Protein AF-A0AAN7XU52-F1 (afdb_monomer)

pLDDT: mean 77.12, std 18.39, range [43.91, 97.31]

InterPro domains:
  IPR015484 CD3 protein, epsilon/gamma/delta subunit [PTHR10570] (20-164)
  IPR032052 CD3 gamma/delta subunit, Ig-like domain [PF16680] (59-94)

Nearest PDB structures (foldseek):
  4p9h-assembly1_C  TM=5.195E-01  e=2.228E-01  Homo sapiens
  5udd-assembly3_I  TM=3.169E-01  e=7.050E-01  Human Respiratory syncytial virus 9320

Structure (mmCIF, N/CA/C/O backbone):
data_AF-A0AAN7XU52-F1
#
_entry.id   AF-A0AAN7XU52-F1
#
loop_
_atom_site.group_PDB
_atom_site.id
_atom_site.type_symbol
_atom_site.label_atom_id
_atom_site.label_alt_id
_atom_site.label_comp_id
_atom_site.label_asym_id
_atom_site.label_entity_id
_atom_site.label_seq_id
_atom_site.pdbx_PDB_ins_code
_atom_site.Cartn_x
_atom_site.Cartn_y
_atom_site.Cartn_z
_atom_site.occupancy
_atom_site.B_iso_or_equiv
_atom_site.auth_seq_id
_atom_site.auth_comp_id
_atom_site.auth_asym_id
_atom_site.auth_atom_id
_atom_site.pdbx_PDB_model_num
ATOM 1 N N . MET A 1 1 ? 7.888 -16.028 -41.298 1.00 49.00 1 MET A N 1
ATOM 2 C CA . MET A 1 1 ? 8.375 -16.042 -39.898 1.00 49.00 1 MET A CA 1
ATOM 3 C C . MET A 1 1 ? 8.127 -14.700 -39.189 1.00 49.00 1 MET A C 1
ATOM 5 O O . MET A 1 1 ? 9.002 -14.187 -38.516 1.00 49.00 1 MET A O 1
ATOM 9 N N . SER A 1 2 ? 6.950 -14.092 -39.360 1.00 50.44 2 SER A N 1
ATOM 10 C CA . SER A 1 2 ? 6.625 -12.749 -38.833 1.00 50.44 2 SER A CA 1
ATOM 11 C C . SER A 1 2 ? 5.292 -12.747 -38.078 1.00 50.44 2 SER A C 1
ATOM 13 O O 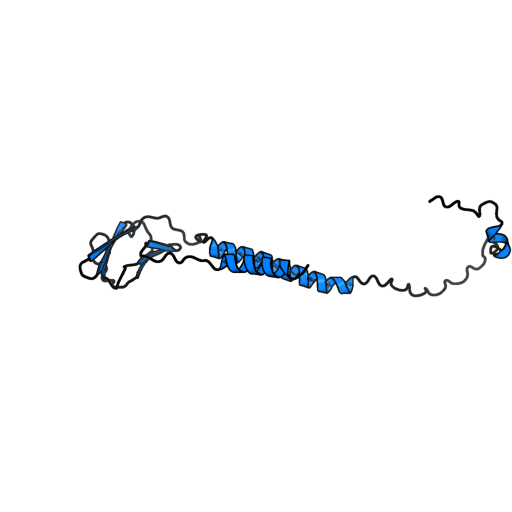. SER A 1 2 ? 5.188 -12.160 -37.010 1.00 50.44 2 SER A O 1
ATOM 15 N N . SER A 1 3 ? 4.301 -13.504 -38.559 1.00 54.56 3 SER A N 1
ATOM 16 C CA . SER A 1 3 ? 2.979 -13.622 -37.924 1.00 54.56 3 SER A CA 1
ATOM 17 C C . SER A 1 3 ? 2.998 -14.343 -36.562 1.00 54.56 3 SER A C 1
ATOM 19 O O . SER A 1 3 ? 2.300 -13.926 -35.640 1.00 54.56 3 SER A O 1
ATOM 21 N N . MET A 1 4 ? 3.837 -15.376 -36.388 1.00 54.22 4 MET A N 1
ATOM 22 C CA . MET A 1 4 ? 3.901 -16.126 -35.121 1.00 54.22 4 MET A CA 1
ATOM 23 C C . MET A 1 4 ? 4.655 -15.380 -34.011 1.00 54.22 4 MET A C 1
ATOM 25 O O . MET A 1 4 ? 4.223 -15.428 -32.866 1.00 54.22 4 MET A O 1
ATOM 29 N N . CYS A 1 5 ? 5.708 -14.620 -34.343 1.00 48.06 5 CYS A N 1
ATOM 30 C CA . CYS A 1 5 ? 6.394 -13.753 -33.374 1.00 48.06 5 CYS A CA 1
ATOM 31 C C . CYS A 1 5 ? 5.488 -12.625 -32.869 1.00 48.06 5 CYS A C 1
ATOM 33 O O . CYS A 1 5 ? 5.496 -12.331 -31.679 1.00 48.06 5 CYS A O 1
ATOM 35 N N . VAL A 1 6 ? 4.681 -12.023 -33.749 1.00 57.16 6 VAL A N 1
ATOM 36 C CA . VAL A 1 6 ? 3.750 -10.949 -33.365 1.00 57.16 6 VAL A CA 1
ATOM 37 C C . VAL A 1 6 ? 2.616 -11.493 -32.491 1.00 57.16 6 VAL A C 1
ATOM 39 O O . VAL A 1 6 ? 2.285 -10.879 -31.482 1.00 57.16 6 VAL A O 1
ATOM 42 N N . ARG A 1 7 ? 2.070 -12.677 -32.812 1.00 56.62 7 ARG A N 1
ATOM 43 C CA . ARG A 1 7 ? 1.067 -13.351 -31.968 1.00 56.62 7 ARG A CA 1
ATOM 44 C C . ARG A 1 7 ? 1.620 -13.761 -30.601 1.00 56.62 7 ARG A C 1
ATOM 46 O O . ARG A 1 7 ? 0.923 -13.584 -29.610 1.00 56.62 7 ARG A O 1
ATOM 53 N N . ALA A 1 8 ? 2.854 -14.262 -30.537 1.00 59.97 8 ALA A N 1
ATOM 54 C CA . ALA A 1 8 ? 3.497 -14.623 -29.273 1.00 59.97 8 ALA A CA 1
ATOM 55 C C . ALA A 1 8 ? 3.804 -13.388 -28.409 1.00 59.97 8 ALA A C 1
ATOM 57 O O . ALA A 1 8 ? 3.517 -13.395 -27.217 1.00 59.97 8 ALA A O 1
ATOM 58 N N . ALA A 1 9 ? 4.305 -12.303 -29.011 1.00 59.66 9 ALA A N 1
ATOM 59 C CA . ALA A 1 9 ? 4.551 -11.044 -28.307 1.00 59.66 9 ALA A CA 1
ATOM 60 C C . ALA A 1 9 ? 3.253 -10.418 -27.769 1.00 59.66 9 ALA A C 1
ATOM 62 O O . ALA A 1 9 ? 3.217 -9.978 -26.624 1.00 59.66 9 ALA A O 1
ATOM 63 N N . LEU A 1 10 ? 2.172 -10.435 -28.558 1.00 58.88 10 LEU A N 1
ATOM 64 C CA . LEU A 1 10 ? 0.850 -9.969 -28.123 1.00 58.88 10 LEU A CA 1
ATOM 65 C C . LEU A 1 10 ? 0.265 -10.838 -27.004 1.00 58.88 10 LEU A C 1
ATOM 67 O O . LEU A 1 10 ? -0.311 -10.300 -26.065 1.00 58.88 10 LEU A O 1
ATOM 71 N N . ALA A 1 11 ? 0.436 -12.161 -27.064 1.00 60.03 11 ALA A N 1
ATOM 72 C CA . ALA A 1 11 ? -0.037 -13.064 -26.017 1.00 60.03 11 ALA A CA 1
ATOM 73 C C . ALA A 1 11 ? 0.699 -12.844 -24.685 1.00 60.03 11 ALA A C 1
ATOM 75 O O . ALA A 1 11 ? 0.062 -12.804 -23.637 1.00 60.03 11 ALA A O 1
ATOM 76 N N . VAL A 1 12 ? 2.020 -12.634 -24.724 1.00 60.62 12 VAL A N 1
ATOM 77 C CA . VAL A 1 12 ? 2.812 -12.295 -23.530 1.00 60.62 12 VAL A CA 1
ATOM 78 C C . VAL A 1 12 ? 2.375 -10.947 -22.950 1.00 60.62 12 VAL A C 1
ATOM 80 O O . VAL A 1 12 ? 2.217 -10.837 -21.741 1.00 60.62 12 VAL A O 1
ATOM 83 N N . LEU A 1 13 ? 2.101 -9.947 -23.794 1.00 58.34 13 LEU A N 1
ATOM 84 C CA . LEU A 1 13 ? 1.652 -8.622 -23.354 1.00 58.34 13 LEU A CA 1
ATOM 85 C C . LEU A 1 13 ? 0.252 -8.650 -22.713 1.00 58.34 13 LEU A C 1
ATOM 87 O O . LEU A 1 13 ? -0.002 -7.915 -21.765 1.00 58.34 13 LEU A O 1
ATOM 91 N N . LEU A 1 14 ? -0.637 -9.525 -23.194 1.00 56.78 14 LEU A N 1
ATOM 92 C CA . LEU A 1 14 ? -1.988 -9.702 -22.649 1.00 56.78 14 LEU A CA 1
ATOM 93 C C . LEU A 1 14 ? -2.007 -10.455 -21.310 1.00 56.78 14 LEU A C 1
ATOM 95 O O . LEU A 1 14 ? -2.871 -10.180 -20.480 1.00 56.78 14 LEU A O 1
ATOM 99 N N . LEU A 1 15 ? -1.051 -11.357 -21.062 1.00 57.19 15 LEU A N 1
ATOM 100 C CA . LEU A 1 15 ? -0.956 -12.089 -19.791 1.00 57.19 15 LEU A CA 1
ATOM 101 C C . LEU A 1 15 ? -0.559 -11.196 -18.601 1.00 57.19 15 LEU A C 1
ATOM 103 O O . LEU A 1 15 ? -0.838 -11.561 -17.463 1.00 57.19 15 LEU A O 1
ATOM 107 N N . PHE A 1 16 ? 0.021 -10.014 -18.841 1.00 54.06 16 PHE A N 1
ATOM 108 C CA . PHE A 1 16 ? 0.364 -9.052 -17.784 1.00 54.06 16 PHE A CA 1
ATOM 109 C C . PHE A 1 16 ? -0.801 -8.149 -17.338 1.00 54.06 16 PHE A C 1
ATOM 111 O O . PHE A 1 16 ? -0.661 -7.450 -16.340 1.00 54.06 16 PHE A O 1
ATOM 118 N N . ILE A 1 17 ? -1.946 -8.145 -18.038 1.00 55.06 17 ILE A N 1
ATOM 119 C CA . ILE A 1 17 ? -3.071 -7.227 -17.746 1.00 55.06 17 ILE A CA 1
ATOM 120 C C . ILE A 1 17 ? -4.037 -7.799 -16.690 1.00 55.06 17 ILE A C 1
ATOM 122 O O . ILE A 1 17 ? -4.865 -7.074 -16.145 1.00 55.06 17 ILE A O 1
ATOM 126 N N . ALA A 1 18 ? -3.939 -9.086 -16.350 1.00 48.00 18 ALA A N 1
ATOM 127 C CA . ALA A 1 18 ? -4.804 -9.706 -15.346 1.00 48.00 18 ALA A CA 1
ATOM 128 C C . ALA A 1 18 ? -4.321 -9.405 -13.912 1.00 48.00 18 ALA A C 1
ATOM 130 O O . ALA A 1 18 ? -3.883 -10.296 -13.187 1.00 48.00 18 ALA A O 1
ATOM 131 N N . THR A 1 19 ? -4.384 -8.140 -13.498 1.00 51.81 19 THR A N 1
ATOM 132 C CA . THR A 1 19 ? -4.225 -7.749 -12.093 1.00 51.81 19 THR A CA 1
ATOM 133 C C . THR A 1 19 ? -5.566 -7.901 -11.386 1.00 51.81 19 THR A C 1
ATOM 135 O O . THR A 1 19 ? -6.543 -7.243 -11.740 1.00 51.81 19 THR A O 1
ATOM 138 N N . VAL A 1 20 ? -5.618 -8.811 -10.416 1.00 51.44 20 VAL A N 1
ATOM 139 C CA . VAL A 1 20 ? -6.803 -9.078 -9.596 1.00 51.44 20 VAL A CA 1
ATOM 140 C C . VAL A 1 20 ? -6.840 -8.041 -8.478 1.00 51.44 20 VAL A C 1
ATOM 142 O O . VAL A 1 20 ? -5.918 -7.986 -7.667 1.00 51.44 20 VAL A O 1
ATOM 145 N N . ASP A 1 21 ? -7.874 -7.206 -8.457 1.00 48.38 21 ASP A N 1
ATOM 146 C CA . ASP A 1 21 ? -8.071 -6.214 -7.402 1.00 48.38 21 ASP A CA 1
ATOM 147 C C . ASP A 1 21 ? -8.622 -6.929 -6.160 1.00 48.38 21 ASP A C 1
ATOM 149 O O . ASP A 1 21 ? -9.750 -7.427 -6.156 1.00 48.38 21 ASP A O 1
ATOM 153 N N . ALA A 1 22 ? -7.796 -7.065 -5.123 1.00 44.28 22 ALA A N 1
ATOM 154 C CA . ALA A 1 22 ? -8.195 -7.661 -3.852 1.00 44.28 22 ALA A CA 1
ATOM 155 C C . ALA A 1 22 ? -8.744 -6.563 -2.933 1.00 44.28 22 ALA A C 1
ATOM 157 O O . ALA A 1 22 ? -8.094 -6.137 -1.979 1.00 44.28 22 ALA A O 1
ATOM 158 N N . GLY A 1 23 ? -9.936 -6.069 -3.250 1.00 49.12 23 GLY A N 1
ATOM 159 C CA . GLY A 1 23 ? -10.629 -5.092 -2.424 1.00 49.12 23 GLY A CA 1
ATOM 160 C C . GLY A 1 23 ? -11.686 -5.749 -1.552 1.00 49.12 23 GLY A C 1
ATOM 161 O O . GLY A 1 23 ? -12.772 -6.011 -2.044 1.00 49.12 23 GLY A O 1
ATOM 162 N N . GLU A 1 24 ? -11.401 -5.941 -0.262 1.00 52.44 24 GLU A N 1
ATOM 163 C CA . GLU A 1 24 ? -12.427 -5.913 0.790 1.00 52.44 24 GLU A CA 1
ATOM 164 C C . GLU A 1 24 ? -11.772 -5.762 2.174 1.00 52.44 24 GLU A C 1
ATOM 166 O O . GLU A 1 24 ? -11.225 -6.708 2.726 1.00 52.44 24 GLU A O 1
ATOM 171 N N . GLY A 1 25 ? -11.803 -4.525 2.695 1.00 62.16 25 GLY A N 1
ATOM 172 C CA . GLY A 1 25 ? -11.556 -4.134 4.093 1.00 62.16 25 GLY A CA 1
ATOM 173 C C . GLY A 1 25 ? -10.316 -4.715 4.785 1.00 62.16 25 GLY A C 1
ATOM 174 O O . GLY A 1 25 ? -10.328 -5.841 5.270 1.00 62.16 25 GLY A O 1
ATOM 175 N N . GLY A 1 26 ? -9.270 -3.904 4.965 1.00 77.88 26 GLY A N 1
ATOM 176 C CA . GLY A 1 26 ? -8.048 -4.352 5.635 1.00 77.88 26 GLY A CA 1
ATOM 177 C C . GLY A 1 26 ? -7.244 -3.237 6.291 1.00 77.88 26 GLY A C 1
ATOM 178 O O . GLY A 1 26 ? -7.611 -2.061 6.257 1.00 77.88 26 GLY A O 1
ATOM 179 N N . VAL A 1 27 ? -6.135 -3.634 6.914 1.00 89.31 27 VAL A N 1
ATOM 180 C CA . VAL A 1 27 ? -5.092 -2.720 7.387 1.00 89.31 27 VAL A CA 1
ATOM 181 C C . VAL A 1 27 ? -3.968 -2.750 6.362 1.00 89.31 27 VAL A C 1
ATOM 183 O O . VAL A 1 27 ? -3.345 -3.793 6.176 1.00 89.31 27 VAL A O 1
ATOM 186 N N . THR A 1 28 ? -3.695 -1.624 5.714 1.00 90.12 28 THR A N 1
ATOM 187 C CA . THR A 1 28 ? -2.568 -1.487 4.786 1.00 90.12 28 THR A CA 1
ATOM 188 C C . THR A 1 28 ? -1.441 -0.725 5.459 1.00 90.12 28 THR A C 1
ATOM 190 O O . THR A 1 28 ? -1.678 0.238 6.187 1.00 90.12 28 THR A O 1
ATOM 193 N N . PHE A 1 29 ? -0.202 -1.156 5.244 1.00 91.38 29 PHE A N 1
ATOM 194 C CA . PHE A 1 29 ? 0.979 -0.455 5.734 1.00 91.38 29 PHE A CA 1
ATOM 195 C C . PHE A 1 29 ? 1.673 0.244 4.570 1.00 91.38 29 PHE A C 1
ATOM 197 O O . PHE A 1 29 ? 1.838 -0.319 3.496 1.00 91.38 29 PHE A O 1
ATOM 204 N N . TRP A 1 30 ? 2.110 1.478 4.794 1.00 89.69 30 TRP A N 1
ATOM 205 C CA . TRP A 1 30 ? 2.960 2.203 3.865 1.00 89.69 30 TRP A CA 1
ATOM 206 C C . TRP A 1 30 ? 4.013 2.991 4.628 1.00 89.69 30 TRP A C 1
ATOM 208 O O . TRP A 1 30 ? 3.716 3.961 5.335 1.00 89.69 30 TRP A O 1
ATOM 218 N N . ARG A 1 31 ? 5.273 2.584 4.460 1.00 91.00 31 ARG A N 1
ATOM 219 C CA . ARG A 1 31 ? 6.423 3.146 5.173 1.00 91.00 31 ARG A CA 1
ATOM 220 C C . ARG A 1 31 ? 6.211 3.119 6.689 1.00 91.00 31 ARG A C 1
ATOM 222 O O . ARG A 1 31 ? 6.272 2.056 7.295 1.00 91.00 31 ARG A O 1
ATOM 229 N N . LYS A 1 32 ? 5.959 4.287 7.295 1.00 94.44 32 LYS A N 1
ATOM 230 C CA . LYS A 1 32 ? 5.697 4.495 8.729 1.00 94.44 32 LYS A CA 1
ATOM 231 C C . LYS A 1 32 ? 4.215 4.569 9.082 1.00 94.44 32 LYS A C 1
ATOM 233 O O . LYS A 1 32 ? 3.892 4.621 10.262 1.00 94.44 32 LYS A O 1
ATOM 238 N N . ASN A 1 33 ? 3.328 4.597 8.099 1.00 94.75 33 ASN A N 1
ATOM 239 C CA . ASN A 1 33 ? 1.904 4.781 8.319 1.00 94.75 33 ASN A CA 1
ATOM 240 C C . ASN A 1 33 ? 1.161 3.471 8.092 1.00 94.75 33 ASN A C 1
ATOM 242 O O . ASN A 1 33 ? 1.584 2.638 7.292 1.00 94.75 33 ASN A O 1
ATOM 246 N N . PHE A 1 34 ? 0.041 3.310 8.779 1.00 94.19 34 PHE A N 1
ATOM 247 C CA . PHE A 1 34 ? -0.950 2.303 8.444 1.00 94.19 34 PHE A CA 1
ATOM 248 C C . PHE A 1 34 ? -2.292 2.978 8.196 1.00 94.19 34 PHE A C 1
ATOM 250 O O . PHE A 1 34 ? -2.611 3.980 8.838 1.00 94.19 34 PHE A O 1
ATOM 257 N N . THR A 1 35 ? -3.061 2.427 7.267 1.00 95.50 35 THR A N 1
ATOM 258 C CA . THR A 1 35 ? -4.405 2.882 6.929 1.00 95.50 35 THR A CA 1
ATOM 259 C C . THR A 1 35 ? -5.372 1.746 7.192 1.00 95.50 35 THR A C 1
ATOM 261 O O . THR A 1 35 ? -5.175 0.627 6.726 1.00 95.50 35 THR A O 1
ATOM 264 N N . MET A 1 36 ? -6.403 2.028 7.976 1.00 94.56 36 MET A N 1
ATOM 265 C CA . MET A 1 36 ? -7.496 1.098 8.234 1.00 94.56 36 MET A CA 1
ATOM 266 C C . MET A 1 36 ? -8.704 1.538 7.422 1.00 94.56 36 MET A C 1
ATOM 268 O O . MET A 1 36 ? -9.030 2.726 7.414 1.00 94.56 36 MET A O 1
ATOM 272 N N . THR A 1 37 ? -9.384 0.590 6.788 1.00 95.00 37 THR A N 1
ATOM 273 C CA . THR A 1 37 ? -10.576 0.871 5.982 1.00 95.00 37 THR A CA 1
ATOM 274 C C . THR A 1 37 ? -11.811 0.277 6.647 1.00 95.00 37 THR A C 1
ATOM 276 O O . THR A 1 37 ? -11.935 -0.939 6.789 1.00 95.00 37 THR A O 1
ATOM 279 N N . CYS A 1 38 ? -12.727 1.148 7.063 1.00 92.38 38 CYS A N 1
ATOM 280 C CA . CYS A 1 38 ? -14.069 0.789 7.493 1.00 92.38 38 CYS A CA 1
ATOM 281 C C . CYS A 1 38 ? -14.928 0.486 6.2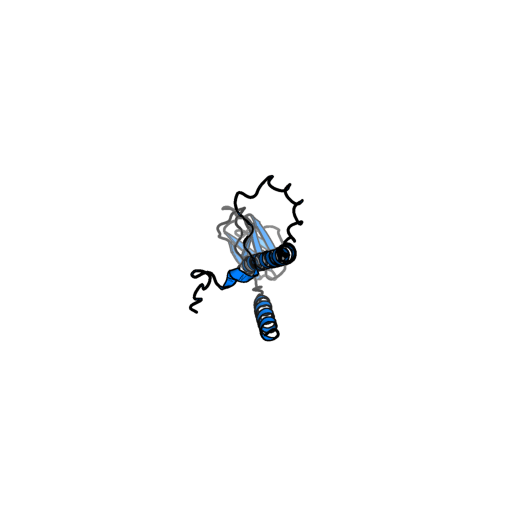51 1.00 92.38 38 CYS A C 1
ATOM 283 O O . CYS A 1 38 ? -14.755 1.161 5.235 1.00 92.38 38 CYS A O 1
ATOM 285 N N . PRO A 1 39 ? -15.866 -0.478 6.305 1.00 90.69 39 PRO A N 1
ATOM 286 C CA . PRO A 1 39 ? -16.727 -0.786 5.159 1.00 90.69 39 PRO A CA 1
ATOM 287 C C . PRO A 1 39 ? -17.539 0.410 4.645 1.00 90.69 39 PRO A C 1
ATOM 289 O O . PRO A 1 39 ? -17.833 0.495 3.461 1.00 90.69 39 PRO A O 1
ATOM 292 N N . GLU A 1 40 ? -17.896 1.323 5.545 1.00 91.06 40 GLU A N 1
ATOM 293 C CA . GLU A 1 40 ? -18.775 2.470 5.321 1.00 91.06 40 GLU A CA 1
ATOM 294 C C . GLU A 1 40 ? -18.309 3.648 6.194 1.00 91.06 40 GLU A C 1
ATOM 296 O O . GLU A 1 40 ? -17.413 3.502 7.034 1.00 91.06 40 GLU A O 1
ATOM 301 N N . TYR A 1 41 ? -18.911 4.828 6.021 1.00 93.00 41 TYR A N 1
ATOM 302 C CA . TYR A 1 41 ? -18.591 6.009 6.832 1.00 93.00 41 TYR A CA 1
ATOM 303 C C . TYR A 1 41 ? -18.876 5.756 8.324 1.00 93.00 41 TYR A C 1
ATOM 305 O O . TYR A 1 41 ? -20.029 5.613 8.728 1.00 93.00 41 TYR A O 1
ATOM 313 N N . GLY A 1 42 ? -17.839 5.727 9.166 1.00 93.00 42 GLY A N 1
ATOM 314 C CA . GLY A 1 42 ? -17.971 5.351 10.576 1.00 93.00 42 GLY A CA 1
ATOM 315 C C . GLY A 1 42 ? -17.047 6.124 11.511 1.00 93.00 42 GLY A C 1
ATOM 316 O O . GLY A 1 42 ? -16.062 6.722 11.089 1.00 93.00 42 GLY A O 1
ATOM 317 N N . GLY A 1 43 ? -17.380 6.115 12.805 1.00 95.88 43 GLY A N 1
ATOM 318 C CA . GLY A 1 43 ? -16.549 6.724 13.849 1.00 95.88 43 GLY A CA 1
ATOM 319 C C . GLY A 1 43 ? -15.455 5.785 14.334 1.00 95.88 43 GLY A C 1
ATOM 320 O O . GLY A 1 43 ? -15.723 4.604 14.555 1.00 95.88 43 GLY A O 1
ATOM 321 N N . TRP A 1 44 ? -14.243 6.306 14.508 1.00 96.12 44 TRP A N 1
ATOM 322 C CA . TRP A 1 44 ? -13.054 5.530 14.850 1.00 96.12 44 TRP A CA 1
ATOM 323 C C . TRP A 1 44 ? -12.706 5.587 16.333 1.00 96.12 44 TRP A C 1
ATOM 325 O O . TRP A 1 44 ? -12.749 6.636 16.978 1.00 96.12 44 TRP A O 1
ATOM 335 N N . PHE A 1 45 ? -12.276 4.444 16.856 1.00 96.69 45 PHE A N 1
ATOM 336 C CA . PHE A 1 45 ? -11.922 4.257 18.253 1.00 96.69 45 PHE A CA 1
ATOM 337 C C . PHE A 1 45 ? -10.563 3.577 18.370 1.00 96.69 45 PHE A C 1
ATOM 339 O O . PHE A 1 45 ? -10.252 2.652 17.616 1.00 96.69 45 PHE A O 1
ATOM 346 N N . PHE A 1 46 ? -9.777 3.996 19.361 1.00 96.19 46 PHE A N 1
ATOM 347 C CA . PHE A 1 46 ? -8.494 3.394 19.707 1.00 96.19 46 PHE A CA 1
ATOM 348 C C . PHE A 1 46 ? -8.462 3.040 21.188 1.00 96.19 46 PHE A C 1
ATOM 350 O O . PHE A 1 46 ? -8.679 3.912 22.030 1.00 96.19 46 PHE A O 1
ATOM 357 N N . LYS A 1 47 ? -8.182 1.772 21.525 1.00 92.25 47 LYS A N 1
ATOM 358 C CA . LYS A 1 47 ? -8.191 1.293 22.925 1.00 92.25 47 LYS A CA 1
ATOM 359 C C . LYS A 1 47 ? -9.468 1.732 23.666 1.00 92.25 47 LYS A C 1
ATOM 361 O O . LYS A 1 47 ? -9.400 2.274 24.764 1.00 92.25 47 LYS A O 1
ATOM 366 N N . GLU A 1 48 ? -10.615 1.556 23.004 1.00 90.94 48 GLU A N 1
ATOM 367 C CA . GLU A 1 48 ? -11.963 1.922 23.483 1.00 90.94 48 GLU A CA 1
ATOM 368 C C . GLU A 1 48 ? -12.256 3.423 23.626 1.00 90.94 48 GLU A C 1
ATOM 370 O O . GLU A 1 48 ? -13.382 3.796 23.945 1.00 90.94 48 GLU A O 1
ATOM 375 N N . LYS A 1 49 ? -11.294 4.297 23.318 1.00 93.75 49 LYS A N 1
ATOM 376 C CA . LYS A 1 49 ? -11.484 5.749 23.335 1.00 93.75 49 LYS A CA 1
ATOM 377 C C . LYS A 1 49 ? -11.884 6.255 21.956 1.00 93.75 49 LYS A C 1
ATOM 379 O O . LYS A 1 49 ? -11.276 5.868 20.959 1.00 93.75 49 LYS A O 1
ATOM 384 N N . ASP A 1 50 ? -12.887 7.125 21.917 1.00 93.00 50 ASP A N 1
ATOM 385 C CA . ASP A 1 50 ? -13.294 7.824 20.698 1.00 93.00 50 ASP A CA 1
ATOM 386 C C . ASP A 1 50 ? -12.161 8.750 20.232 1.00 93.00 50 ASP A C 1
ATOM 388 O O . ASP A 1 50 ? -11.603 9.517 21.020 1.00 93.00 50 ASP A O 1
ATOM 392 N N . THR A 1 51 ? -11.797 8.654 18.954 1.00 91.38 51 THR A N 1
ATOM 393 C CA . THR A 1 51 ? -10.772 9.510 18.336 1.00 91.38 51 THR A CA 1
ATOM 394 C C . THR A 1 51 ? -11.357 10.808 17.774 1.00 91.38 51 THR A C 1
ATOM 396 O O . THR A 1 51 ? -10.614 11.650 17.280 1.00 91.38 51 THR A O 1
ATOM 399 N N . THR A 1 52 ? -12.683 10.986 17.838 1.00 92.12 52 THR A N 1
ATOM 400 C CA . THR A 1 52 ? -13.471 12.053 17.185 1.00 92.12 52 THR A CA 1
ATOM 401 C C . THR A 1 52 ? -13.402 12.017 15.649 1.00 92.12 52 THR A C 1
ATOM 403 O O . THR A 1 52 ? -14.105 12.762 14.969 1.00 92.12 52 THR A O 1
ATOM 406 N N . PHE A 1 53 ? -12.605 11.113 15.078 1.00 92.88 53 PHE A N 1
ATOM 407 C CA . PHE A 1 53 ? -12.424 10.959 13.645 1.00 92.88 53 PHE A CA 1
ATOM 408 C C . PHE A 1 53 ? -13.549 10.107 13.041 1.00 92.88 53 PHE A C 1
ATOM 410 O O . PHE A 1 53 ? -13.893 9.042 13.565 1.00 92.88 53 PHE A O 1
ATOM 417 N N . LYS A 1 54 ? -14.134 10.582 11.936 1.00 93.94 54 LYS A N 1
ATOM 418 C CA . LYS A 1 54 ? -15.238 9.918 11.234 1.00 93.94 54 LYS A CA 1
ATOM 419 C C . LYS A 1 54 ? -15.015 9.963 9.732 1.00 93.94 54 LYS A C 1
ATOM 421 O O . LYS A 1 54 ? -15.197 11.010 9.117 1.00 93.94 54 LYS A O 1
ATOM 426 N N . GLU A 1 55 ? -14.642 8.829 9.162 1.00 94.44 55 GLU A N 1
ATOM 427 C CA . GLU A 1 55 ? -14.406 8.669 7.729 1.00 94.44 55 GLU A CA 1
ATOM 428 C C . GLU A 1 55 ? -14.366 7.176 7.382 1.00 94.44 55 GLU A C 1
ATOM 430 O O . GLU A 1 55 ? -14.316 6.323 8.274 1.00 94.44 55 GLU A O 1
ATOM 435 N N . THR A 1 5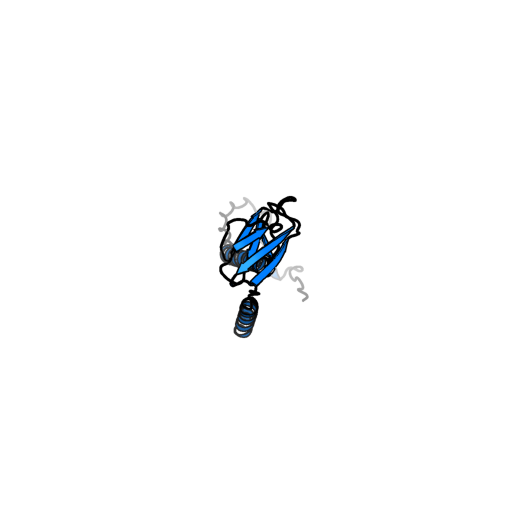6 ? -14.387 6.841 6.094 1.00 93.62 56 THR A N 1
ATOM 436 C CA . THR A 1 56 ? -14.232 5.456 5.620 1.00 93.62 56 THR A CA 1
ATOM 437 C C . THR A 1 56 ? -12.817 4.926 5.843 1.00 93.62 56 THR A C 1
ATOM 439 O O . THR A 1 56 ? -12.652 3.747 6.139 1.00 93.62 56 THR A O 1
ATOM 442 N N . ALA A 1 57 ? -11.790 5.772 5.759 1.00 94.25 57 ALA A N 1
ATOM 443 C CA . ALA A 1 57 ? -10.395 5.382 5.949 1.00 94.25 57 ALA A CA 1
ATOM 444 C C . ALA A 1 57 ? -9.731 6.219 7.046 1.00 94.25 57 ALA A C 1
ATOM 446 O O . ALA A 1 57 ? -9.912 7.430 7.090 1.00 94.25 57 ALA A O 1
ATOM 447 N N . TYR A 1 58 ? -8.935 5.585 7.911 1.00 95.12 58 TYR A N 1
ATOM 448 C CA . TYR A 1 58 ? -8.167 6.271 8.951 1.00 95.12 58 TYR A CA 1
ATOM 449 C C . TYR A 1 58 ? -6.684 5.914 8.870 1.00 95.12 58 TYR A C 1
ATOM 451 O O . TYR A 1 58 ? -6.301 4.758 9.069 1.00 95.12 58 TYR A O 1
ATOM 459 N N . THR A 1 59 ? -5.851 6.919 8.589 1.00 96.12 59 THR A N 1
ATOM 460 C CA . THR A 1 59 ? -4.394 6.781 8.489 1.00 96.12 59 THR A CA 1
ATOM 461 C C . THR A 1 59 ? -3.708 7.293 9.750 1.00 96.12 59 THR A C 1
ATOM 463 O O . THR A 1 59 ? -3.940 8.418 10.191 1.00 96.12 59 THR A O 1
ATOM 466 N N . VAL A 1 60 ? -2.820 6.477 10.314 1.00 95.88 60 VAL A N 1
ATOM 467 C CA . VAL A 1 60 ? -2.091 6.778 11.551 1.00 95.88 60 VAL A CA 1
ATOM 468 C C . VAL A 1 60 ? -0.620 6.409 11.386 1.00 95.88 60 VAL A C 1
ATOM 470 O O . VAL A 1 60 ? -0.273 5.395 10.779 1.00 95.88 60 VAL A O 1
ATOM 473 N N . THR A 1 61 ? 0.272 7.216 11.957 1.00 95.94 61 THR A N 1
ATOM 474 C CA . THR A 1 61 ? 1.698 6.874 12.038 1.00 95.94 61 THR A CA 1
ATOM 475 C C . THR A 1 61 ? 1.932 5.796 13.098 1.00 95.94 61 THR A C 1
ATOM 477 O O . THR A 1 61 ? 1.561 5.942 14.266 1.00 95.94 61 THR A O 1
ATOM 480 N N . TYR A 1 62 ? 2.579 4.707 12.698 1.00 95.38 62 TYR A N 1
ATOM 481 C CA . TYR A 1 62 ? 2.894 3.572 13.551 1.00 95.38 62 TYR A CA 1
ATOM 482 C C . TYR A 1 62 ? 4.011 3.900 14.545 1.00 95.38 62 TYR A C 1
ATOM 484 O O . TYR A 1 62 ? 5.101 4.339 14.172 1.00 95.38 62 TYR A O 1
ATOM 492 N N . ASN A 1 63 ? 3.751 3.627 15.819 1.00 94.50 63 ASN A N 1
ATOM 493 C CA . ASN A 1 63 ? 4.720 3.604 16.907 1.00 94.50 63 ASN A CA 1
ATOM 494 C C . ASN A 1 63 ? 4.199 2.682 18.032 1.00 94.50 63 ASN A C 1
ATOM 496 O O . ASN A 1 63 ? 3.101 2.132 17.945 1.00 94.50 63 ASN A O 1
ATOM 500 N N . GLU A 1 64 ? 4.967 2.510 19.110 1.00 93.12 64 GLU A N 1
ATOM 501 C CA . GLU A 1 64 ? 4.560 1.649 20.235 1.00 93.12 64 GLU A CA 1
ATOM 502 C C . GLU A 1 64 ? 3.286 2.129 20.957 1.00 93.12 64 GLU A C 1
ATOM 504 O O . GLU A 1 64 ? 2.588 1.327 21.578 1.00 93.12 64 GLU A O 1
ATOM 509 N N . ILE A 1 65 ? 2.949 3.418 20.858 1.00 93.25 65 ILE A N 1
ATOM 510 C CA . ILE A 1 65 ? 1.769 4.011 21.499 1.00 93.25 65 ILE A CA 1
ATOM 511 C C . ILE A 1 65 ? 0.513 3.768 20.656 1.00 93.25 65 ILE A C 1
ATOM 513 O O . ILE A 1 65 ? -0.531 3.457 21.237 1.00 93.25 65 ILE A O 1
ATOM 517 N N . THR A 1 66 ? 0.620 3.892 19.326 1.00 94.56 66 THR A N 1
ATOM 518 C CA . THR A 1 66 ? -0.467 3.721 18.342 1.00 94.56 66 THR A CA 1
ATOM 519 C C . THR A 1 66 ? -0.693 2.264 17.948 1.00 94.56 66 THR A C 1
ATOM 521 O O . THR A 1 66 ? -1.758 1.907 17.469 1.00 94.56 66 THR A O 1
ATOM 524 N N . LYS A 1 67 ? 0.252 1.368 18.224 1.00 94.81 67 LYS A N 1
ATOM 525 C CA . LYS A 1 67 ? 0.034 -0.082 18.167 1.00 94.81 67 LYS A CA 1
ATOM 526 C C . LYS A 1 67 ? -1.122 -0.512 19.082 1.00 94.81 67 LYS A C 1
ATOM 528 O O . LYS A 1 67 ? -1.184 -0.134 20.260 1.00 94.81 67 LYS A O 1
ATOM 533 N N . GLY A 1 68 ? -1.998 -1.379 18.575 1.00 95.25 68 GLY A N 1
ATOM 534 C CA . GLY A 1 68 ? -3.052 -2.004 19.374 1.00 95.25 68 GLY A CA 1
ATOM 535 C C . GLY A 1 68 ? -4.377 -2.203 18.645 1.00 95.25 68 GLY A C 1
ATOM 536 O O . GLY A 1 68 ? -4.432 -2.285 17.421 1.00 95.25 68 GLY A O 1
ATOM 537 N N . LEU A 1 69 ? -5.441 -2.325 19.442 1.00 95.50 69 LEU A N 1
ATOM 538 C CA . LEU A 1 69 ? -6.801 -2.562 18.972 1.00 95.50 69 LEU A CA 1
ATOM 539 C C . LEU A 1 69 ? -7.494 -1.244 18.612 1.00 95.50 69 LEU A C 1
ATOM 541 O O . LEU A 1 69 ? -7.643 -0.349 19.453 1.00 95.50 69 LEU A O 1
ATOM 545 N N . TYR A 1 70 ? -7.970 -1.189 17.379 1.00 96.19 70 TYR A N 1
ATOM 546 C CA . TYR A 1 70 ? -8.859 -0.174 16.845 1.00 96.19 70 TYR A CA 1
ATOM 547 C C . TYR A 1 70 ? -10.213 -0.793 16.520 1.00 96.19 70 TYR A C 1
ATOM 549 O O . TYR A 1 70 ? -10.328 -2.001 16.303 1.00 96.19 70 TYR A O 1
ATOM 557 N N . PHE A 1 71 ? -11.242 0.040 16.445 1.00 95.44 71 PHE A N 1
ATOM 558 C CA . PHE A 1 71 ? -12.474 -0.334 15.765 1.00 95.44 71 PHE A CA 1
ATOM 559 C C . PHE A 1 71 ? -13.149 0.882 15.142 1.00 95.44 71 PHE A C 1
ATOM 561 O O . PHE A 1 71 ? -13.023 1.991 15.660 1.00 95.44 71 PHE A O 1
ATOM 568 N N . CYS A 1 72 ? -13.889 0.670 14.056 1.00 95.06 72 CYS A N 1
ATOM 569 C CA . CYS A 1 72 ? -14.848 1.652 13.564 1.00 95.06 72 CYS A CA 1
ATOM 570 C C . CYS A 1 72 ? -16.275 1.227 13.937 1.00 95.06 72 CYS A C 1
ATOM 572 O O . CYS A 1 72 ? -16.580 0.031 14.010 1.00 95.06 72 CYS A O 1
ATOM 574 N N . LYS A 1 73 ? -17.151 2.203 14.191 1.00 94.50 73 LYS A N 1
ATOM 575 C CA . LYS A 1 73 ? -18.583 1.993 14.423 1.00 94.50 73 LYS A CA 1
ATOM 576 C C . LYS A 1 73 ? -19.393 2.637 13.298 1.00 94.50 73 LYS A C 1
ATOM 578 O O . LYS A 1 73 ? -19.339 3.854 13.127 1.00 94.50 73 LYS A O 1
ATOM 583 N N . TYR A 1 74 ? -20.178 1.824 12.598 1.00 89.12 74 TYR A N 1
ATOM 584 C CA . TYR A 1 74 ? -21.130 2.239 11.564 1.00 89.12 74 TYR A CA 1
ATOM 585 C C . TYR A 1 74 ? -22.429 1.442 11.730 1.00 89.12 74 TYR A C 1
ATOM 587 O O . TYR A 1 74 ? -22.372 0.232 11.943 1.00 89.12 74 TYR A O 1
ATOM 595 N N . ASN A 1 75 ? -23.590 2.108 11.672 1.00 89.00 75 ASN A N 1
ATOM 596 C CA . ASN A 1 75 ? -24.914 1.494 11.873 1.00 89.00 75 ASN A CA 1
ATOM 597 C C . ASN A 1 75 ? -24.963 0.521 13.065 1.00 89.00 75 ASN A C 1
ATOM 599 O O . ASN A 1 75 ? -25.388 -0.623 12.938 1.00 89.00 75 ASN A O 1
ATOM 603 N N . GLU A 1 76 ? -24.438 0.963 14.213 1.00 87.62 76 GLU A N 1
ATOM 604 C CA . GLU A 1 76 ? -24.331 0.195 15.468 1.00 87.62 76 GLU A CA 1
ATOM 605 C C . GLU A 1 76 ? -23.415 -1.039 15.444 1.00 87.62 76 GLU A C 1
ATOM 607 O O . GLU A 1 76 ? -23.062 -1.557 16.506 1.00 87.62 76 GLU A O 1
ATOM 612 N N . LYS A 1 77 ? -22.927 -1.447 14.271 1.00 92.25 77 LYS A N 1
ATOM 613 C CA . LYS A 1 77 ? -21.944 -2.516 14.103 1.00 92.25 77 LYS A CA 1
ATOM 614 C C . LYS A 1 77 ? -20.542 -1.999 14.400 1.00 92.25 77 LYS A C 1
ATOM 616 O O . LYS A 1 77 ? -20.188 -0.877 14.035 1.00 92.25 77 LYS A O 1
ATOM 621 N N . LYS A 1 78 ? -19.741 -2.832 15.062 1.00 94.12 78 LYS A N 1
ATOM 622 C CA . LYS A 1 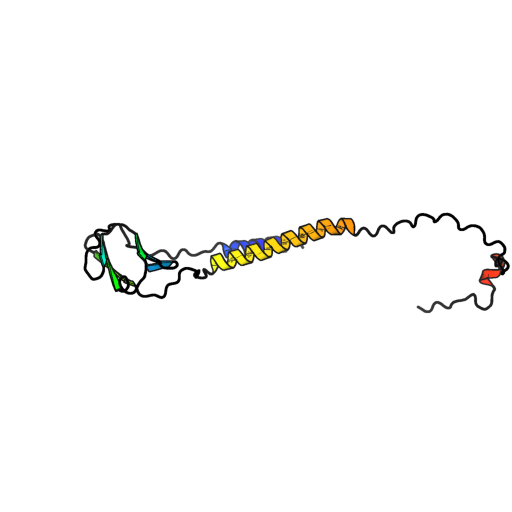78 ? -18.325 -2.573 15.340 1.00 94.12 78 LYS A CA 1
ATOM 623 C C . LYS A 1 78 ? -17.466 -3.470 14.456 1.00 94.12 78 LYS A C 1
ATOM 625 O O . LYS A 1 78 ? -17.660 -4.683 14.457 1.00 94.12 78 LYS A O 1
ATOM 630 N N . TYR A 1 79 ? -16.505 -2.878 13.758 1.00 93.25 79 TYR A N 1
ATOM 631 C CA . TYR A 1 79 ? -15.506 -3.589 12.962 1.00 93.25 79 TYR A CA 1
ATOM 632 C C . TYR A 1 79 ? -14.143 -3.385 13.601 1.00 93.25 79 TYR A C 1
ATOM 634 O O . TYR A 1 79 ? -13.704 -2.248 13.755 1.00 93.25 79 TYR A O 1
ATOM 642 N N . TYR A 1 80 ? -13.510 -4.476 14.017 1.00 93.56 80 TYR A N 1
ATOM 643 C CA . TYR A 1 80 ? -12.284 -4.449 14.806 1.00 93.56 80 TYR A CA 1
ATOM 644 C C . TYR A 1 80 ? -11.050 -4.655 13.931 1.00 93.56 80 TYR A C 1
ATOM 646 O O . TYR A 1 80 ? -11.044 -5.496 13.037 1.00 93.56 80 TYR A O 1
ATOM 654 N N . PHE A 1 81 ? -9.979 -3.939 14.262 1.00 93.56 81 PHE A N 1
ATOM 655 C CA . PHE A 1 81 ? -8.680 -4.023 13.607 1.00 93.56 81 PHE A CA 1
ATOM 656 C C . PHE A 1 81 ? -7.603 -4.122 14.684 1.00 93.56 81 PHE A C 1
ATOM 658 O O . PHE A 1 81 ? -7.494 -3.246 15.541 1.00 93.56 81 PHE A O 1
ATOM 665 N N . TYR A 1 82 ? -6.792 -5.177 14.665 1.00 93.75 82 TYR A N 1
ATOM 666 C CA . TYR A 1 82 ? -5.625 -5.264 15.540 1.00 93.75 82 TYR A CA 1
ATOM 667 C C . TYR A 1 82 ? -4.364 -4.939 14.745 1.00 93.75 82 TYR A C 1
ATOM 669 O O . TYR A 1 82 ? -3.950 -5.703 13.875 1.00 93.75 82 TYR A O 1
ATOM 677 N N . VAL A 1 83 ? -3.750 -3.798 15.048 1.00 94.31 83 VAL A N 1
ATOM 678 C CA . VAL A 1 83 ? -2.608 -3.276 14.297 1.00 94.31 83 VAL A CA 1
ATOM 679 C C . VAL A 1 83 ? -1.314 -3.599 15.034 1.00 94.31 83 VAL A C 1
ATOM 681 O O . VAL A 1 83 ? -1.038 -3.078 16.119 1.00 94.31 83 VAL A O 1
ATOM 684 N N . LYS A 1 84 ? -0.493 -4.448 14.415 1.00 92.88 84 LYS A N 1
ATOM 685 C CA . LYS A 1 84 ? 0.860 -4.789 14.865 1.00 92.88 84 LYS A CA 1
ATOM 686 C C . LYS A 1 84 ? 1.727 -5.066 13.642 1.00 92.88 84 LYS A C 1
ATOM 688 O O . LYS A 1 84 ? 1.401 -5.943 12.853 1.00 92.88 84 LYS A O 1
ATOM 693 N N . GLY A 1 85 ? 2.840 -4.353 13.510 1.00 89.06 85 GLY A N 1
ATOM 694 C CA . GLY A 1 85 ? 3.714 -4.474 12.345 1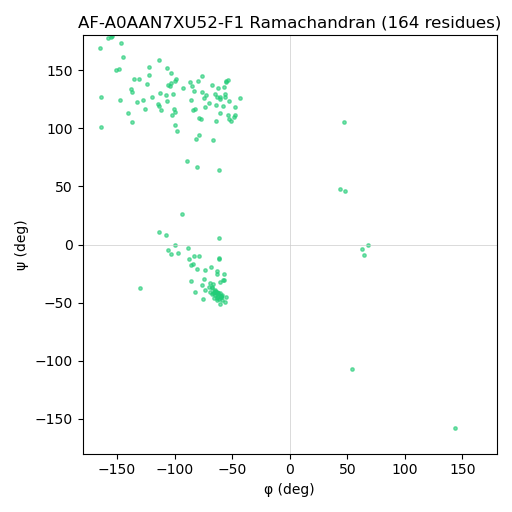.00 89.06 85 GLY A CA 1
ATOM 695 C C . GLY A 1 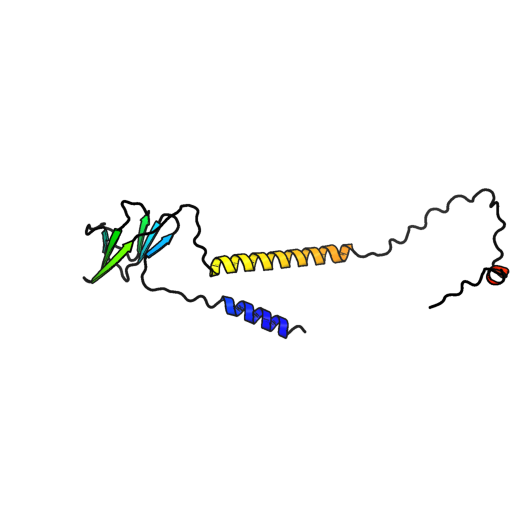85 ? 5.143 -4.015 12.616 1.00 89.06 85 GLY A C 1
ATOM 696 O O . GLY A 1 85 ? 5.477 -3.559 13.710 1.00 89.06 85 GLY A O 1
ATOM 697 N N . LYS A 1 86 ? 5.999 -4.152 11.604 1.00 88.69 86 LYS A N 1
ATOM 698 C CA . LYS A 1 86 ? 7.319 -3.516 11.553 1.00 88.69 86 LYS A CA 1
ATOM 699 C C . LYS A 1 86 ? 7.281 -2.485 10.436 1.00 88.69 86 LYS A C 1
ATOM 701 O O . LYS A 1 86 ? 6.850 -2.807 9.336 1.00 88.69 86 LYS A O 1
ATOM 706 N N . VAL A 1 87 ? 7.724 -1.270 10.728 1.00 90.75 87 VAL A N 1
ATOM 707 C CA . VAL A 1 87 ? 7.681 -0.143 9.792 1.00 90.75 87 VAL A CA 1
ATOM 708 C C . VAL A 1 87 ? 9.071 0.426 9.562 1.00 90.75 87 VAL A C 1
ATOM 710 O O . VAL A 1 87 ? 9.931 0.359 10.442 1.00 90.75 87 VAL A O 1
ATOM 713 N N . CYS A 1 88 ? 9.286 1.022 8.396 1.00 88.38 88 CYS A N 1
ATOM 714 C CA . CYS A 1 88 ? 10.523 1.719 8.062 1.00 88.38 88 CYS A CA 1
ATOM 715 C C . CYS A 1 88 ? 10.259 2.848 7.065 1.00 88.38 88 CYS A C 1
ATOM 717 O O . CYS A 1 88 ? 9.331 2.795 6.268 1.00 88.38 88 CYS A O 1
ATOM 719 N N . GLU A 1 89 ? 11.068 3.904 7.133 1.00 87.81 89 GLU A N 1
ATOM 720 C CA . GLU A 1 89 ? 10.839 5.135 6.365 1.00 87.81 89 GLU A CA 1
ATOM 721 C C . GLU A 1 89 ? 11.158 4.988 4.877 1.00 87.81 89 GLU A C 1
ATOM 723 O O . GLU A 1 89 ? 10.420 5.489 4.033 1.00 87.81 89 GLU A O 1
ATOM 728 N N . ASN A 1 90 ? 12.237 4.264 4.579 1.00 87.94 90 ASN A N 1
ATOM 729 C CA . ASN A 1 90 ? 12.814 4.157 3.241 1.00 87.94 90 ASN A CA 1
ATOM 730 C C . ASN A 1 90 ? 12.706 2.747 2.652 1.00 87.94 90 ASN A C 1
ATOM 732 O O . ASN A 1 90 ? 13.340 2.474 1.636 1.00 87.94 90 ASN A O 1
ATOM 736 N N . CYS A 1 91 ? 11.940 1.843 3.271 1.00 87.25 91 CYS A N 1
ATOM 737 C CA . CYS A 1 91 ? 11.642 0.578 2.610 1.00 87.25 91 CYS A CA 1
ATOM 738 C C . CYS A 1 91 ? 10.413 0.739 1.730 1.00 87.25 91 CYS A C 1
ATOM 740 O O . CYS A 1 91 ? 9.418 1.354 2.119 1.00 87.25 91 CYS A O 1
ATOM 742 N N . PHE A 1 92 ? 10.495 0.126 0.563 1.00 83.81 92 PHE A N 1
ATOM 743 C CA . PHE A 1 92 ? 9.380 -0.048 -0.340 1.00 83.81 92 PHE A CA 1
ATOM 744 C C . PHE A 1 92 ? 8.981 -1.511 -0.259 1.00 83.81 92 PHE A C 1
ATOM 746 O O . PHE A 1 92 ? 9.824 -2.393 -0.430 1.00 83.81 92 PHE A O 1
ATOM 753 N N . GLU A 1 93 ? 7.718 -1.763 0.066 1.00 78.62 93 GLU A N 1
ATOM 754 C CA . GLU A 1 93 ? 7.172 -3.103 -0.069 1.00 78.62 93 GLU A CA 1
ATOM 755 C C . GLU A 1 93 ? 7.210 -3.473 -1.553 1.00 78.62 93 GLU A C 1
ATOM 757 O O . GLU A 1 93 ? 6.810 -2.684 -2.413 1.00 78.62 93 GLU A O 1
ATOM 762 N N . VAL A 1 94 ? 7.803 -4.627 -1.856 1.00 81.31 94 VAL A N 1
ATOM 763 C CA . VAL A 1 94 ? 7.995 -5.064 -3.237 1.00 81.31 94 VAL A CA 1
ATOM 764 C C . VAL A 1 94 ? 6.676 -5.631 -3.731 1.00 81.31 94 VAL A C 1
ATOM 766 O O . VAL A 1 94 ? 6.379 -6.808 -3.536 1.00 81.31 94 VAL A O 1
ATOM 769 N N . ASP A 1 95 ? 5.889 -4.779 -4.377 1.00 84.69 95 ASP A N 1
ATOM 770 C CA . ASP A 1 95 ? 4.744 -5.224 -5.153 1.00 84.69 95 ASP A CA 1
ATOM 771 C C . ASP A 1 95 ? 5.241 -5.950 -6.411 1.00 84.69 95 ASP A C 1
ATOM 773 O O . ASP A 1 95 ? 5.997 -5.396 -7.215 1.00 84.69 95 ASP A O 1
ATOM 777 N N . ALA A 1 96 ? 4.838 -7.212 -6.573 1.00 84.81 96 ALA A N 1
ATOM 778 C CA . ALA A 1 96 ? 5.310 -8.059 -7.665 1.00 84.81 96 ALA A CA 1
ATOM 779 C C . ALA A 1 96 ? 4.951 -7.492 -9.048 1.00 84.81 96 ALA A C 1
ATOM 781 O O . ALA A 1 96 ? 5.717 -7.667 -9.998 1.00 84.81 96 ALA A O 1
ATOM 782 N N . THR A 1 97 ? 3.819 -6.791 -9.163 1.00 85.12 97 THR A N 1
ATOM 783 C CA . THR A 1 97 ? 3.363 -6.209 -10.430 1.00 85.12 97 THR A CA 1
ATOM 784 C C . THR A 1 97 ? 4.172 -4.966 -10.781 1.00 85.12 97 THR A C 1
ATOM 786 O O . THR A 1 97 ? 4.694 -4.869 -11.892 1.00 85.12 97 THR A O 1
ATOM 789 N N . LEU A 1 98 ? 4.378 -4.063 -9.820 1.00 86.00 98 LEU A N 1
ATOM 790 C CA . LEU A 1 98 ? 5.154 -2.840 -10.008 1.00 86.00 98 LEU A CA 1
ATOM 791 C C . LEU A 1 98 ? 6.629 -3.163 -10.263 1.00 86.00 98 LEU A C 1
ATOM 793 O O . LEU A 1 98 ? 7.246 -2.597 -11.166 1.00 86.00 98 LEU A O 1
ATOM 797 N N . PHE A 1 99 ? 7.179 -4.121 -9.516 1.00 89.25 99 PHE A N 1
ATOM 798 C CA . PHE A 1 99 ? 8.538 -4.609 -9.723 1.00 89.25 99 PHE A CA 1
ATOM 799 C C . PHE A 1 99 ? 8.693 -5.307 -11.081 1.00 89.25 99 PHE A C 1
ATOM 801 O O . PHE A 1 99 ? 9.648 -5.036 -11.811 1.00 89.25 99 PHE A O 1
ATOM 808 N N . GLY A 1 100 ? 7.728 -6.149 -11.465 1.00 90.81 100 GLY A N 1
ATOM 809 C CA . GLY A 1 100 ? 7.706 -6.800 -12.775 1.00 90.81 100 GLY A CA 1
ATOM 810 C C . GLY A 1 100 ? 7.646 -5.799 -13.931 1.00 90.81 100 GLY A C 1
ATOM 811 O O . GLY A 1 100 ? 8.383 -5.936 -14.909 1.00 90.81 100 GLY A O 1
ATOM 812 N N . LEU A 1 101 ? 6.834 -4.747 -13.799 1.00 90.44 101 LEU A N 1
ATOM 813 C CA . LEU A 1 101 ? 6.736 -3.674 -14.785 1.00 90.44 101 LEU A CA 1
ATOM 814 C C . LEU A 1 101 ? 8.042 -2.877 -14.899 1.00 90.44 101 LEU A C 1
ATOM 816 O O . LEU A 1 101 ? 8.471 -2.578 -16.012 1.00 90.44 101 LEU A O 1
ATOM 820 N N . ALA A 1 102 ? 8.708 -2.584 -13.779 1.00 91.19 102 ALA A N 1
ATOM 821 C CA . ALA A 1 102 ? 10.004 -1.907 -13.791 1.00 91.19 102 ALA A CA 1
ATOM 822 C C . ALA A 1 102 ? 11.061 -2.707 -14.576 1.00 91.19 102 ALA A C 1
ATOM 824 O O . ALA A 1 102 ? 11.749 -2.142 -15.427 1.00 91.19 102 ALA A O 1
ATOM 825 N N . ILE A 1 103 ? 11.134 -4.026 -14.359 1.00 94.00 103 ILE A N 1
ATOM 826 C CA . ILE A 1 103 ? 12.027 -4.917 -15.119 1.00 94.00 103 ILE A CA 1
ATOM 827 C C . ILE A 1 103 ? 11.661 -4.917 -16.606 1.00 94.00 103 ILE A C 1
ATOM 829 O O . ILE A 1 103 ? 12.538 -4.815 -17.463 1.00 94.00 103 ILE A O 1
ATOM 833 N N . ALA A 1 104 ? 10.370 -5.020 -16.934 1.00 94.19 104 ALA A N 1
ATOM 834 C CA . ALA A 1 104 ? 9.922 -5.039 -18.322 1.00 94.19 104 ALA A CA 1
ATOM 835 C C . ALA A 1 104 ? 10.323 -3.756 -19.068 1.00 94.19 104 ALA A C 1
ATOM 837 O O . ALA A 1 104 ? 10.843 -3.825 -20.184 1.00 94.19 104 ALA A O 1
ATOM 838 N N . VAL A 1 105 ? 10.132 -2.592 -18.440 1.00 95.38 105 VAL A N 1
ATOM 839 C CA . VAL A 1 105 ? 10.524 -1.292 -19.002 1.00 95.38 105 VAL A CA 1
ATOM 840 C C . VAL A 1 105 ? 12.036 -1.207 -19.208 1.00 95.38 105 VAL A C 1
ATOM 842 O O . VAL A 1 105 ? 12.466 -0.742 -20.263 1.00 95.38 105 VAL A O 1
ATOM 845 N N . ASP A 1 106 ? 12.839 -1.689 -18.258 1.00 97.00 106 ASP A N 1
ATOM 846 C CA . ASP A 1 106 ? 14.302 -1.686 -18.362 1.00 97.00 106 ASP A CA 1
ATOM 847 C C . ASP A 1 106 ? 14.809 -2.555 -19.527 1.00 97.00 106 ASP A C 1
ATOM 849 O O . ASP A 1 106 ? 15.586 -2.101 -20.375 1.00 97.00 106 ASP A O 1
ATOM 853 N N . VAL A 1 107 ? 14.292 -3.783 -19.644 1.00 97.06 107 VAL A N 1
ATOM 854 C CA . VAL A 1 107 ? 14.661 -4.712 -20.724 1.00 97.06 107 VAL A CA 1
ATOM 855 C C . VAL A 1 107 ? 14.253 -4.157 -22.091 1.00 97.06 107 VAL A C 1
ATOM 857 O O . VAL A 1 107 ? 15.054 -4.165 -23.031 1.00 97.06 107 VAL A O 1
ATOM 860 N N . ILE A 1 108 ? 13.023 -3.644 -22.217 1.00 96.75 108 ILE A N 1
ATOM 861 C CA . ILE A 1 108 ? 12.518 -3.065 -23.470 1.00 96.75 108 ILE A CA 1
ATOM 862 C C . ILE A 1 108 ? 13.305 -1.800 -23.831 1.00 96.75 108 ILE A C 1
ATOM 864 O O . ILE A 1 108 ? 13.728 -1.648 -24.979 1.00 96.75 108 ILE A O 1
ATOM 868 N N . GLY A 1 109 ? 13.538 -0.910 -22.864 1.00 96.88 109 GLY A N 1
ATOM 869 C CA . GLY A 1 109 ? 14.306 0.318 -23.055 1.00 96.88 109 GLY A CA 1
ATOM 870 C C . GLY A 1 109 ? 15.724 0.022 -23.534 1.00 96.88 109 GLY A C 1
ATOM 871 O O . GLY A 1 109 ? 16.166 0.565 -24.550 1.00 96.88 109 GLY A O 1
ATOM 872 N N . THR A 1 110 ? 16.398 -0.922 -22.879 1.00 97.19 110 THR A N 1
ATOM 873 C CA . THR A 1 110 ? 17.734 -1.375 -23.275 1.00 97.19 110 THR A CA 1
ATOM 874 C C . THR A 1 110 ? 17.736 -1.950 -24.695 1.00 97.19 110 THR A C 1
ATOM 876 O O . THR A 1 110 ? 18.594 -1.589 -25.504 1.00 97.19 110 THR A O 1
ATOM 879 N N . ALA A 1 111 ? 16.750 -2.779 -25.057 1.00 96.50 111 ALA A N 1
ATOM 880 C CA . ALA A 1 111 ? 16.637 -3.331 -26.409 1.00 96.50 111 ALA A CA 1
ATOM 881 C C . ALA A 1 111 ? 16.440 -2.241 -27.480 1.00 96.50 111 ALA A C 1
ATOM 883 O O . ALA A 1 111 ? 17.080 -2.285 -28.535 1.00 96.50 111 ALA A O 1
ATOM 884 N N . ILE A 1 112 ? 15.607 -1.231 -27.208 1.00 96.88 112 ILE A N 1
ATOM 885 C CA . ILE A 1 112 ? 15.396 -0.089 -28.112 1.00 96.88 112 ILE A CA 1
ATOM 886 C C . ILE A 1 112 ? 16.707 0.675 -28.326 1.00 96.88 112 ILE A C 1
ATOM 888 O O . ILE A 1 112 ? 17.072 0.957 -29.471 1.00 96.88 112 ILE A O 1
ATOM 892 N N . VAL A 1 113 ? 17.446 0.963 -27.250 1.00 97.31 113 VAL A N 1
ATOM 893 C CA . VAL A 1 113 ? 18.746 1.646 -27.329 1.00 97.31 113 VAL A CA 1
ATOM 894 C C . VAL A 1 113 ? 19.737 0.839 -28.171 1.00 97.31 113 VAL A C 1
ATOM 896 O O . VAL A 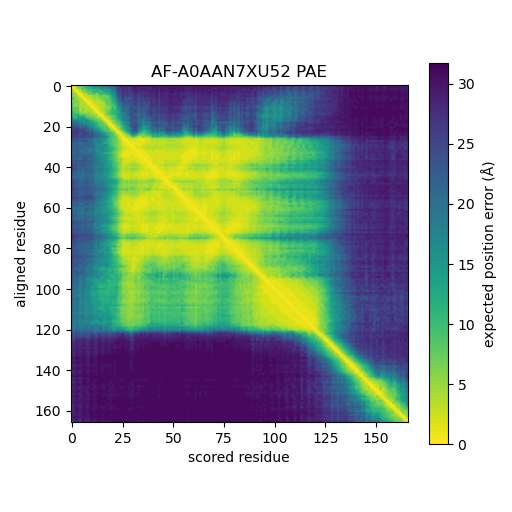1 113 ? 20.367 1.401 -29.071 1.00 97.31 113 VAL A O 1
ATOM 899 N N . MET A 1 114 ? 19.826 -0.482 -27.964 1.00 95.44 114 MET A N 1
ATOM 900 C CA . MET A 1 114 ? 20.680 -1.351 -28.784 1.00 95.44 114 MET A CA 1
ATOM 901 C C . MET A 1 114 ? 20.312 -1.289 -30.272 1.00 95.44 114 MET A C 1
ATOM 903 O O . MET A 1 114 ? 21.200 -1.184 -31.120 1.00 95.44 114 MET A O 1
ATOM 907 N N . ILE A 1 115 ? 19.017 -1.306 -30.610 1.00 94.69 115 ILE A N 1
ATOM 908 C CA . ILE A 1 115 ? 18.547 -1.213 -32.001 1.00 94.69 115 ILE A CA 1
ATOM 909 C C . ILE A 1 115 ? 18.945 0.129 -32.624 1.00 94.69 115 ILE A C 1
ATOM 911 O O . ILE A 1 115 ? 19.407 0.158 -33.768 1.00 94.69 115 ILE A O 1
ATOM 915 N N . ILE A 1 116 ? 18.791 1.237 -31.894 1.00 94.75 116 ILE A N 1
ATOM 916 C CA . ILE A 1 116 ? 19.179 2.571 -32.375 1.00 94.75 116 ILE A CA 1
ATOM 917 C C . ILE A 1 116 ? 20.679 2.605 -32.664 1.00 94.75 116 ILE A C 1
ATOM 919 O O . ILE A 1 116 ? 21.074 2.964 -33.776 1.00 94.75 116 ILE A O 1
ATOM 923 N N . ILE A 1 117 ? 21.507 2.174 -31.706 1.00 94.62 117 ILE A N 1
ATOM 924 C CA . ILE A 1 117 ? 22.965 2.120 -31.869 1.00 94.62 117 ILE A CA 1
ATOM 925 C C . ILE A 1 117 ? 23.319 1.270 -33.085 1.00 94.62 117 ILE A C 1
ATOM 927 O O . ILE A 1 117 ? 24.042 1.741 -33.961 1.00 94.62 117 ILE A O 1
ATOM 931 N N . TYR A 1 118 ? 22.755 0.065 -33.190 1.00 91.31 118 TYR A N 1
ATOM 932 C CA . TYR A 1 118 ? 22.985 -0.832 -34.319 1.00 91.31 118 TYR A CA 1
ATOM 933 C C . TYR A 1 118 ? 22.650 -0.170 -35.662 1.00 91.31 118 TYR A C 1
ATOM 935 O O . TYR A 1 118 ? 23.437 -0.247 -36.604 1.00 91.31 118 TYR A O 1
ATOM 943 N N . ARG A 1 119 ? 21.516 0.535 -35.782 1.00 89.50 119 ARG A N 1
ATOM 944 C CA . ARG A 1 119 ? 21.156 1.233 -37.032 1.00 89.50 119 ARG A CA 1
ATOM 945 C C . ARG A 1 119 ? 22.089 2.406 -37.337 1.00 89.50 119 ARG A C 1
ATOM 947 O O . ARG A 1 119 ? 22.420 2.616 -38.506 1.00 89.50 119 ARG A O 1
ATOM 954 N N . CYS A 1 120 ? 22.525 3.143 -36.317 1.00 86.94 120 CYS A N 1
ATOM 955 C CA . CYS A 1 120 ? 23.447 4.270 -36.457 1.00 86.94 120 CYS A CA 1
ATOM 956 C C . CYS A 1 120 ? 24.869 3.827 -36.841 1.00 86.94 120 CYS A C 1
ATOM 958 O O . CYS A 1 120 ? 25.532 4.505 -37.628 1.00 86.94 120 CYS A O 1
ATOM 960 N N . THR A 1 121 ? 25.344 2.690 -36.329 1.00 84.88 121 THR A N 1
ATOM 961 C CA . THR A 1 121 ? 26.692 2.168 -36.612 1.00 84.88 121 THR A CA 1
ATOM 962 C C . THR A 1 121 ? 26.746 1.341 -37.893 1.00 84.88 121 THR A C 1
ATOM 964 O O . THR A 1 121 ? 27.742 1.409 -38.613 1.00 84.88 121 THR A O 1
ATOM 967 N N . LYS A 1 122 ? 25.664 0.642 -38.262 1.00 74.56 122 LYS A N 1
ATOM 968 C CA . LYS A 1 122 ? 25.601 -0.181 -39.484 1.00 74.56 122 LYS A CA 1
ATOM 969 C C . LYS A 1 122 ? 25.878 0.608 -40.770 1.00 74.56 122 LYS A C 1
ATOM 971 O O . LYS A 1 122 ? 26.449 0.051 -41.697 1.00 74.56 122 LYS A O 1
ATOM 976 N N . LYS A 1 123 ? 25.538 1.903 -40.831 1.00 56.03 123 LYS A N 1
ATOM 977 C CA . LYS A 1 123 ? 25.882 2.766 -41.983 1.00 56.03 123 LYS A CA 1
ATOM 978 C C . LYS A 1 123 ? 27.323 3.291 -41.963 1.00 56.03 123 LYS A C 1
ATOM 980 O O . LYS A 1 123 ? 27.832 3.672 -43.010 1.00 56.03 123 LYS A O 1
ATOM 985 N N . LYS A 1 124 ? 27.982 3.311 -40.799 1.00 55.81 124 LYS A N 1
ATOM 986 C CA . LYS A 1 124 ? 29.380 3.759 -40.649 1.00 55.81 124 LYS A CA 1
ATOM 987 C C . LYS A 1 124 ? 30.395 2.646 -40.917 1.00 55.81 124 LYS A C 1
ATOM 989 O O . LYS A 1 124 ? 31.549 2.941 -41.184 1.00 55.81 124 LYS A O 1
ATOM 994 N N . SER A 1 125 ? 29.961 1.386 -40.893 1.00 53.47 125 SER A N 1
ATOM 995 C CA . SER A 1 125 ? 30.782 0.221 -41.246 1.00 53.47 125 SER A CA 1
ATOM 996 C C . SER A 1 125 ? 30.625 -0.187 -42.715 1.00 53.47 125 SER A C 1
ATOM 998 O O . SER A 1 125 ? 30.844 -1.341 -43.073 1.00 53.47 125 SER A O 1
ATOM 1000 N N . SER A 1 126 ? 30.268 0.755 -43.600 1.00 50.75 126 SER A N 1
ATOM 1001 C CA . SER A 1 126 ? 30.578 0.554 -45.012 1.00 50.75 126 SER A CA 1
ATOM 1002 C C . SER A 1 126 ? 32.097 0.605 -45.117 1.00 50.75 126 SER A C 1
ATOM 1004 O O . SER A 1 126 ? 32.683 1.668 -45.303 1.00 50.75 126 SER A O 1
ATOM 1006 N N . ALA A 1 127 ? 32.729 -0.559 -44.981 1.00 54.34 127 ALA A N 1
ATOM 1007 C CA . ALA A 1 127 ? 34.013 -0.854 -45.582 1.00 54.34 127 ALA A CA 1
ATOM 1008 C C . ALA A 1 127 ? 33.832 -0.757 -47.104 1.00 54.34 127 ALA A C 1
ATOM 1010 O O . ALA A 1 127 ? 33.914 -1.738 -47.833 1.00 54.34 127 ALA A O 1
ATOM 1011 N N . VAL A 1 128 ? 33.521 0.445 -47.597 1.00 50.66 128 VAL A N 1
ATOM 1012 C CA . VAL A 1 128 ? 33.992 0.826 -48.914 1.00 50.66 128 VAL A CA 1
ATOM 1013 C C . VAL A 1 128 ? 35.499 0.688 -48.757 1.00 50.66 128 VAL A C 1
ATOM 1015 O O . VAL A 1 128 ? 36.046 1.323 -47.850 1.00 50.66 128 VAL A O 1
ATOM 1018 N N . PRO A 1 129 ? 36.176 -0.178 -49.526 1.00 51.09 129 PRO A N 1
ATOM 1019 C CA . PRO A 1 129 ? 37.617 -0.091 -49.601 1.00 51.09 129 PRO A CA 1
ATOM 1020 C C . PRO A 1 129 ? 37.867 1.358 -49.983 1.00 51.09 129 PRO A C 1
ATOM 1022 O O . PRO A 1 129 ? 37.440 1.772 -51.063 1.00 51.09 129 PRO A O 1
ATOM 1025 N N . THR A 1 130 ? 38.431 2.160 -49.075 1.00 46.41 130 THR A N 1
ATOM 1026 C CA . THR A 1 130 ? 38.965 3.463 -49.442 1.00 46.41 130 THR A CA 1
ATOM 1027 C C . THR A 1 130 ? 39.803 3.154 -50.661 1.00 46.41 130 THR A C 1
ATOM 1029 O O . THR A 1 130 ? 40.770 2.400 -50.544 1.00 46.41 130 THR A O 1
ATOM 1032 N N . GLN A 1 131 ? 39.361 3.600 -51.842 1.00 51.19 131 GLN A N 1
ATOM 1033 C CA . GLN A 1 131 ? 40.210 3.556 -53.015 1.00 51.19 131 GLN A CA 1
ATOM 1034 C C . GLN A 1 131 ? 41.461 4.259 -52.537 1.00 51.19 131 GLN A C 1
ATOM 1036 O O . GLN A 1 131 ? 41.406 5.449 -52.227 1.00 51.19 131 GLN A O 1
ATOM 1041 N N . THR A 1 132 ? 42.532 3.491 -52.341 1.00 47.00 132 THR A N 1
ATOM 1042 C CA . THR A 1 132 ? 43.851 4.031 -52.071 1.00 47.00 132 THR A CA 1
ATOM 1043 C C . THR A 1 132 ? 44.010 5.109 -53.116 1.00 47.00 132 THR A C 1
ATOM 1045 O O . THR A 1 132 ? 44.000 4.797 -54.314 1.00 47.00 132 THR A O 1
ATOM 1048 N N . SER A 1 133 ? 44.022 6.370 -52.679 1.00 52.25 133 SER A N 1
ATOM 1049 C CA . SER A 1 133 ? 44.406 7.471 -53.539 1.00 52.25 133 SER A CA 1
ATOM 1050 C C . SER A 1 133 ? 45.681 6.988 -54.197 1.00 52.25 133 SER A C 1
ATOM 1052 O O . SER A 1 133 ? 46.608 6.570 -53.501 1.00 52.25 133 SER A O 1
ATOM 1054 N N . LYS A 1 134 ? 45.662 6.873 -55.529 1.00 51.97 134 LYS A N 1
ATOM 1055 C CA . LYS A 1 134 ? 46.849 6.499 -56.289 1.00 51.97 134 LYS A CA 1
ATOM 1056 C C . LYS A 1 134 ? 47.932 7.447 -55.800 1.00 51.97 134 LYS A C 1
ATOM 1058 O O . LYS A 1 134 ? 47.835 8.650 -56.039 1.00 51.97 134 LYS A O 1
ATOM 1063 N N . GLY A 1 135 ? 48.852 6.913 -54.997 1.00 49.00 135 GLY A N 1
ATOM 1064 C CA . GLY A 1 135 ? 49.941 7.683 -54.437 1.00 49.00 135 GLY A CA 1
ATOM 1065 C C . GLY A 1 135 ? 50.640 8.368 -55.595 1.00 49.00 135 GLY A C 1
ATOM 1066 O O . GLY A 1 135 ? 50.745 7.793 -56.683 1.00 49.00 135 GLY A O 1
ATOM 1067 N N . VAL A 1 136 ? 51.057 9.609 -55.371 1.00 58.72 136 VAL A N 1
ATOM 1068 C CA . VAL A 1 136 ? 51.962 10.310 -56.280 1.00 58.72 136 VAL A CA 1
ATOM 1069 C C . VAL A 1 136 ? 53.059 9.316 -56.686 1.00 58.72 136 VAL A C 1
ATOM 1071 O O . VAL A 1 136 ? 53.635 8.695 -55.787 1.00 58.72 136 VAL A O 1
ATOM 1074 N N . PRO A 1 137 ? 53.310 9.087 -57.990 1.00 55.69 137 PRO A N 1
ATOM 1075 C CA . PRO A 1 137 ? 54.354 8.167 -58.413 1.00 55.69 137 PRO A CA 1
ATOM 1076 C C . PRO A 1 137 ? 55.665 8.556 -57.731 1.00 55.69 137 PRO A C 1
ATOM 1078 O O . PRO A 1 137 ? 56.090 9.709 -57.826 1.00 55.69 137 PRO A O 1
ATOM 1081 N N . ALA A 1 138 ? 56.272 7.617 -57.005 1.00 59.91 138 ALA A N 1
ATOM 1082 C CA . ALA A 1 138 ? 57.606 7.821 -56.460 1.00 59.91 138 ALA A CA 1
ATOM 1083 C C . ALA A 1 138 ? 58.557 8.192 -57.616 1.00 59.91 138 ALA A C 1
ATOM 1085 O O . ALA A 1 138 ? 58.414 7.628 -58.709 1.00 59.91 138 ALA A O 1
ATOM 1086 N N . PRO A 1 139 ? 59.488 9.144 -57.419 1.00 59.59 139 PRO A N 1
ATOM 1087 C CA . PRO A 1 139 ? 60.437 9.512 -58.459 1.00 59.59 139 PRO A CA 1
ATOM 1088 C C . PRO A 1 139 ? 61.192 8.260 -58.935 1.00 59.59 139 PRO A C 1
ATOM 1090 O O . PRO A 1 139 ? 61.499 7.396 -58.107 1.00 59.59 139 PRO A O 1
ATOM 1093 N N . PRO A 1 140 ? 61.462 8.123 -60.247 1.00 60.94 140 PRO A N 1
ATOM 1094 C CA . PRO A 1 140 ? 62.126 6.943 -60.781 1.00 60.94 140 PRO A CA 1
ATOM 1095 C C . PRO A 1 140 ? 63.459 6.730 -60.067 1.00 60.94 140 PRO A C 1
ATOM 1097 O O . PRO A 1 140 ? 64.256 7.661 -59.942 1.00 60.94 140 PRO A O 1
ATOM 1100 N N . VAL A 1 141 ? 63.691 5.509 -59.585 1.00 58.53 141 VAL A N 1
ATOM 1101 C CA . VAL A 1 141 ? 64.984 5.124 -59.014 1.00 58.53 141 VAL A CA 1
ATOM 1102 C C . VAL A 1 141 ? 66.040 5.295 -60.119 1.00 58.53 141 VAL A C 1
ATOM 1104 O O . VAL A 1 141 ? 65.821 4.765 -61.210 1.00 58.53 141 VAL A O 1
ATOM 1107 N N . PRO A 1 142 ? 67.149 6.031 -59.892 1.00 60.25 142 PRO A N 1
ATOM 1108 C CA . PRO A 1 142 ? 68.073 6.436 -60.959 1.00 60.25 142 PRO A CA 1
ATOM 1109 C C . PRO A 1 142 ? 68.754 5.302 -61.729 1.00 60.25 142 PRO A C 1
ATOM 1111 O O . PRO A 1 142 ? 69.362 5.561 -62.761 1.00 60.25 142 PRO A O 1
ATOM 1114 N N . ASN A 1 143 ? 68.661 4.060 -61.262 1.00 59.19 143 ASN A N 1
ATOM 1115 C CA . ASN A 1 143 ? 69.016 2.883 -62.038 1.00 59.19 143 ASN A CA 1
ATOM 1116 C C . ASN A 1 143 ? 68.402 1.660 -61.348 1.00 59.19 143 ASN A C 1
ATOM 1118 O O . ASN A 1 143 ? 68.609 1.502 -60.142 1.00 59.19 143 ASN A O 1
ATOM 1122 N N . PRO A 1 144 ? 67.631 0.801 -62.025 1.00 60.00 144 PRO A N 1
ATOM 1123 C CA . PRO A 1 144 ? 67.326 -0.495 -61.454 1.00 60.00 144 PRO A CA 1
ATOM 1124 C C . PRO A 1 144 ? 68.599 -1.349 -61.554 1.00 60.00 144 PRO A C 1
ATOM 1126 O O . PRO A 1 144 ? 69.058 -1.637 -62.654 1.00 60.00 144 PRO A O 1
ATOM 1129 N N . ASP A 1 145 ? 69.157 -1.798 -60.425 1.00 59.53 145 ASP A N 1
ATOM 1130 C CA . ASP A 1 145 ? 70.265 -2.782 -60.383 1.00 59.53 145 ASP A CA 1
ATOM 1131 C C . ASP A 1 145 ? 69.888 -4.151 -60.998 1.00 59.53 145 AS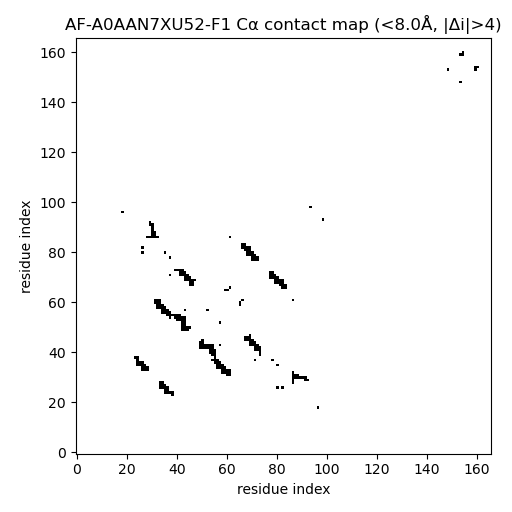P A C 1
ATOM 1133 O O . ASP A 1 145 ? 70.655 -5.111 -60.954 1.00 59.53 145 ASP A O 1
ATOM 1137 N N . TYR A 1 146 ? 68.691 -4.252 -61.576 1.00 61.06 146 TYR A N 1
ATOM 1138 C CA . TYR A 1 146 ? 68.147 -5.434 -62.213 1.00 61.06 146 TYR A CA 1
ATOM 1139 C C . TYR A 1 146 ? 67.472 -5.043 -63.524 1.00 61.06 146 TYR A C 1
ATOM 1141 O O . TYR A 1 146 ? 66.652 -4.124 -63.580 1.00 61.06 146 TYR A O 1
ATOM 1149 N N . GLU A 1 147 ? 67.796 -5.777 -64.582 1.00 65.50 147 GLU A N 1
ATOM 1150 C CA . GLU A 1 147 ? 67.134 -5.644 -65.873 1.00 65.50 147 GLU A CA 1
ATOM 1151 C C . GLU A 1 147 ? 65.638 -6.006 -65.736 1.00 65.50 147 GLU A C 1
ATOM 1153 O O . GLU A 1 147 ? 65.297 -6.991 -65.068 1.00 65.50 147 GLU A O 1
ATOM 1158 N N . PRO A 1 148 ? 64.712 -5.215 -66.312 1.00 64.25 148 PRO A N 1
ATOM 1159 C CA . PRO A 1 148 ? 63.289 -5.517 -66.241 1.00 64.25 148 PRO A CA 1
ATOM 1160 C C . PRO A 1 148 ? 62.995 -6.874 -66.894 1.00 64.25 148 PRO A C 1
ATOM 1162 O O . PRO A 1 148 ? 63.315 -7.099 -68.059 1.00 64.25 148 PRO A O 1
ATOM 1165 N N . LEU A 1 149 ? 62.355 -7.777 -66.143 1.00 63.12 149 LEU A N 1
ATOM 1166 C CA . LEU A 1 149 ? 62.027 -9.121 -66.622 1.00 63.12 149 LEU A CA 1
ATOM 1167 C C . LEU A 1 149 ? 61.194 -9.062 -67.910 1.00 63.12 149 LEU A C 1
ATOM 1169 O O . LEU A 1 149 ? 60.122 -8.448 -67.952 1.00 63.12 149 LEU A O 1
ATOM 1173 N N . ASN A 1 150 ? 61.659 -9.766 -68.943 1.00 66.25 150 ASN A N 1
ATOM 1174 C CA . ASN A 1 150 ? 60.949 -9.891 -70.208 1.00 66.25 150 ASN A CA 1
ATOM 1175 C C . ASN A 1 150 ? 59.618 -10.636 -70.002 1.00 66.25 150 ASN A C 1
ATOM 1177 O O . ASN A 1 150 ? 59.572 -11.792 -69.578 1.00 66.25 150 ASN A O 1
ATOM 1181 N N . GLN A 1 151 ? 58.510 -9.971 -70.329 1.00 63.62 151 GLN A N 1
ATOM 1182 C CA . GLN A 1 151 ? 57.168 -10.532 -70.170 1.00 63.62 151 GLN A CA 1
ATOM 1183 C C . GLN A 1 151 ? 56.933 -11.779 -71.035 1.00 63.62 151 GLN A C 1
ATOM 1185 O O . GLN A 1 151 ? 56.117 -12.614 -70.652 1.00 63.62 151 GLN A O 1
ATOM 1190 N N . HIS A 1 152 ? 57.654 -11.935 -72.153 1.00 61.38 152 HIS A N 1
ATOM 1191 C CA . HIS A 1 152 ? 57.507 -13.091 -73.045 1.00 61.38 152 HIS A CA 1
ATOM 1192 C C . HIS A 1 152 ? 58.104 -14.392 -72.490 1.00 61.38 152 HIS A C 1
ATOM 1194 O O . HIS A 1 152 ? 57.683 -15.466 -72.911 1.00 61.38 152 HIS A O 1
ATOM 1200 N N . THR A 1 153 ? 59.047 -14.325 -71.547 1.00 64.12 153 THR A N 1
ATOM 1201 C CA . THR A 1 153 ? 59.697 -15.511 -70.952 1.00 64.12 153 THR A CA 1
ATOM 1202 C C . THR A 1 153 ? 59.227 -15.813 -69.530 1.00 64.12 153 THR A C 1
ATOM 1204 O O . THR A 1 153 ? 59.550 -16.864 -68.987 1.00 64.12 153 THR A O 1
ATOM 1207 N N . ARG A 1 154 ? 58.378 -14.955 -68.947 1.00 61.06 154 ARG A N 1
ATOM 1208 C CA . ARG A 1 154 ? 57.921 -15.036 -67.547 1.00 61.06 154 ARG A CA 1
ATOM 1209 C C . ARG A 1 154 ? 57.242 -16.362 -67.159 1.00 61.06 154 ARG A C 1
ATOM 1211 O O . ARG A 1 154 ? 57.214 -16.711 -65.984 1.00 61.06 154 ARG A O 1
ATOM 1218 N N . SER A 1 155 ? 56.662 -17.080 -68.118 1.00 60.38 155 SER A N 1
ATOM 1219 C CA . SER A 1 155 ? 56.004 -18.380 -67.908 1.00 60.38 155 SER A CA 1
ATOM 1220 C C . SER A 1 155 ? 56.867 -19.589 -68.286 1.00 60.38 155 SER A C 1
ATOM 1222 O O . SER A 1 155 ? 56.399 -20.719 -68.168 1.00 60.38 155 SER A O 1
ATOM 1224 N N . GLN A 1 156 ? 58.094 -19.372 -68.769 1.00 60.28 156 GLN A N 1
ATOM 1225 C CA . GLN A 1 156 ? 59.015 -20.438 -69.181 1.00 60.28 156 GLN A CA 1
ATOM 1226 C C . GLN A 1 156 ? 60.119 -20.706 -68.156 1.00 60.28 156 GLN A C 1
ATOM 1228 O O . GLN A 1 156 ? 60.84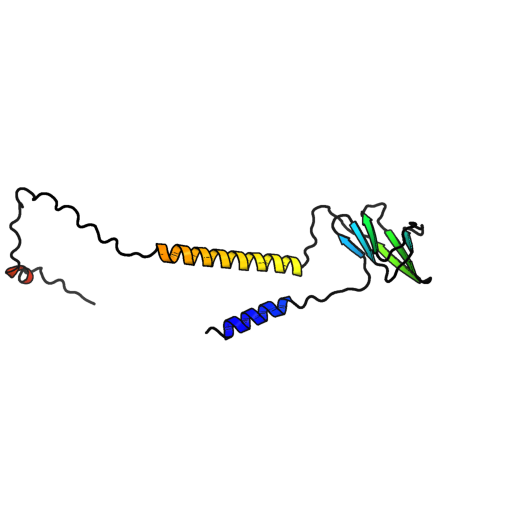1 -21.694 -68.287 1.00 60.28 156 GLN A O 1
ATOM 1233 N N . ASP A 1 157 ? 60.235 -19.874 -67.119 1.00 60.53 157 ASP A N 1
ATOM 1234 C CA . ASP A 1 157 ? 61.227 -20.091 -66.075 1.00 60.53 157 ASP A CA 1
ATOM 1235 C C . ASP A 1 157 ? 60.894 -21.360 -65.270 1.00 60.53 157 ASP A C 1
ATOM 1237 O O . ASP A 1 157 ? 59.729 -21.570 -64.905 1.00 60.53 157 ASP A O 1
ATOM 1241 N N . PRO A 1 158 ? 61.896 -22.197 -64.940 1.00 57.72 158 PRO A N 1
ATOM 1242 C CA . PRO A 1 158 ? 61.697 -23.517 -64.331 1.00 57.72 158 PRO A CA 1
ATOM 1243 C C . PRO A 1 158 ? 61.007 -23.484 -62.956 1.00 57.72 158 PRO A C 1
ATOM 1245 O O . PRO A 1 158 ? 60.538 -24.514 -62.483 1.00 57.72 158 PRO A O 1
ATOM 1248 N N . TYR A 1 159 ? 60.894 -22.307 -62.334 1.00 56.59 159 TYR A N 1
ATOM 1249 C CA . TYR A 1 159 ? 60.218 -22.093 -61.050 1.00 56.59 159 TYR A CA 1
ATOM 1250 C C . TYR A 1 159 ? 58.868 -21.356 -61.169 1.00 56.59 159 TYR A C 1
ATOM 1252 O O . TYR A 1 159 ? 58.285 -20.974 -60.157 1.00 56.59 159 TYR A O 1
ATOM 1260 N N . SER A 1 160 ? 58.350 -21.137 -62.384 1.00 61.03 160 SER A N 1
ATOM 1261 C CA . SER A 1 160 ? 57.124 -20.349 -62.617 1.00 61.03 160 SER A CA 1
ATOM 1262 C C . SER A 1 160 ? 55.812 -21.102 -62.343 1.00 61.03 160 SER A C 1
ATOM 1264 O O . SER A 1 160 ? 54.747 -20.484 -62.279 1.00 61.03 160 SER A O 1
ATOM 1266 N N . THR A 1 161 ? 55.856 -22.419 -62.127 1.00 62.50 161 THR A N 1
ATOM 1267 C CA . THR A 1 161 ? 54.674 -23.230 -61.805 1.00 62.50 161 THR A CA 1
ATOM 1268 C C . THR A 1 161 ? 54.554 -23.464 -60.301 1.00 62.50 161 THR A C 1
ATOM 1270 O O . THR A 1 161 ? 55.144 -24.373 -59.725 1.00 62.50 161 THR A O 1
ATOM 1273 N N . VAL A 1 162 ? 53.725 -22.651 -59.642 1.00 60.69 162 VAL A N 1
ATOM 1274 C CA . VAL A 1 162 ? 53.217 -22.970 -58.302 1.00 60.69 162 VAL A CA 1
ATOM 1275 C C . VAL A 1 162 ? 52.079 -23.978 -58.465 1.00 60.69 162 VAL A C 1
ATOM 1277 O O . VAL A 1 162 ? 50.997 -23.629 -58.939 1.00 60.69 162 VAL A O 1
ATOM 1280 N N . ASN A 1 163 ? 52.315 -25.234 -58.079 1.00 56.34 163 ASN A N 1
ATOM 1281 C CA . ASN A 1 163 ? 51.267 -26.252 -58.004 1.00 56.34 163 ASN A CA 1
ATOM 1282 C C . ASN A 1 163 ? 50.237 -25.841 -56.944 1.00 56.34 163 ASN A C 1
ATOM 1284 O O . ASN A 1 163 ? 50.489 -25.914 -55.742 1.00 56.34 163 ASN A O 1
ATOM 1288 N N . ARG A 1 164 ? 49.065 -25.394 -57.394 1.00 54.38 164 ARG A N 1
ATOM 1289 C CA . ARG A 1 164 ? 47.919 -25.099 -56.534 1.00 54.38 164 ARG A CA 1
ATOM 1290 C C . ARG A 1 164 ? 47.202 -26.420 -56.240 1.00 54.38 164 ARG A C 1
ATOM 1292 O O . ARG A 1 164 ? 46.356 -26.833 -57.025 1.00 54.38 164 ARG A O 1
ATOM 1299 N N . MET A 1 165 ? 47.570 -27.110 -55.160 1.00 43.91 165 MET A N 1
ATOM 1300 C CA . MET A 1 165 ? 46.742 -28.208 -54.646 1.00 43.91 165 MET A CA 1
ATOM 1301 C C . MET A 1 165 ? 45.537 -27.622 -53.902 1.00 43.91 165 MET A C 1
ATOM 1303 O O . MET A 1 165 ? 45.687 -26.669 -53.134 1.00 43.91 165 MET A O 1
ATOM 1307 N N . GLY A 1 166 ? 44.356 -28.141 -54.245 1.00 44.88 166 GLY A N 1
ATOM 1308 C CA . GLY A 1 166 ? 43.077 -27.848 -53.597 1.00 44.88 166 GLY A CA 1
ATOM 1309 C C . GLY A 1 166 ? 42.861 -28.645 -52.323 1.00 44.88 166 GLY A C 1
ATOM 1310 O O . GLY A 1 166 ? 43.656 -29.575 -52.061 1.00 44.88 166 GLY A O 1
#

Foldseek 3Di:
DPVVVVVVVVVVVVVLPPDDDPDDWDWDDDAQKIKGAAPFFWFKDDPNHTPVDTGRMDMDGDDPVRAAKMWTADPNDIDIDHDDDDHHRPDDDDDVSVVVVVVVCVVVVVVVVVVVVCVVVVVVPPPPVPPPPPPDPDPDDPDDPDDPDDPVCCCVPPPNDDPDDD

Organism: Eleginops maclovinus (NCBI:txid56733)

Sequence (166 aa):
MSSMCVRAALAVLLLFIATVDAGEGGVTFWRKNFTMTCPEYGGWFFKEKDTTFKETAYTVTYNEITKGLYFCKYNEKKYYFYVKGKVCENCFEVDATLFGLAIAVDVIGTAIVMIIIYRCTKKKSSAVPTQTSKGVPAPPVPNPDYEPLNQHTRSQDPYSTVNRMG

Solvent-accessible surface area (backbone atoms only — not comparable to full-atom values): 10563 Å² total; per-residue (Å²): 139,58,70,65,60,52,52,52,52,52,52,58,59,56,66,72,67,77,73,80,81,87,83,78,70,54,77,46,78,55,38,46,31,35,36,40,43,43,96,48,74,18,42,34,27,49,78,89,38,78,66,87,46,70,43,37,63,51,77,44,69,66,46,89,82,69,45,41,51,33,35,32,40,41,94,91,43,76,50,78,45,77,50,80,86,87,69,41,82,87,58,74,82,84,47,68,65,63,52,50,50,53,52,51,51,50,56,52,51,51,51,52,52,52,51,51,52,50,61,65,46,60,69,71,64,62,77,61,75,74,74,72,71,81,67,77,80,74,77,80,71,94,66,71,98,56,84,80,79,59,78,90,51,61,81,70,46,95,80,56,76,76,81,82,80,129

Secondary structure (DSSP, 8-state):
--HHHHHHHHHHHHHT-------S--EEEETTEEEEEEEEEEEEEETTEEEEEEEEEEEEE-STTT-EEEEEEETTEEEEEEE-----SS-----HHHHHHHHHHHHHHHHHHHHHHHHHHHTTT-----------PPPPPS--SSPPPPTTTTTTSTT-------

Mean predicted aligned error: 17.68 Å

Radius of gyration: 40.49 Å; Cα contacts (8 Å, |Δi|>4): 139; chains: 1; bounding box: 95×40×96 Å